Protein 6WW3 (pdb70)

InterPro domains:
  IPR000408 Regulator of chromosome condensation, RCC1 [PF00415] (514-566)
  IPR000408 Regulator of chromosome condensation, RCC1 [PF00415] (569-612)
  IPR000408 Regulator of chromosome condensation, RCC1 [PF00415] (623-672)
  IPR000408 Regulator of chromosome condensation, RCC1 [PF00415] (675-724)
  IPR000408 Regulator of chromosome condensation, RCC1 [PF00415] (4163-4212)
  IPR000408 Regulator of chromosome condensation, RCC1 [PF00415] (4215-4263)
  IPR000408 Regulator of chromosome condensation, RCC1 [PF00415] (4267-4316)
  IPR000408 Regulator of chromosome condensation, RCC1 [PR00633] (2960-2976)
  IPR000408 Regulator of chromosome condensation, RCC1 [PR00633] (3104-3120)
  IPR000408 Regulator of chromosome condensation, RCC1 [PR00633] (3120-3134)
  IPR000408 Regulator of chromosome condensation, RCC1 [PR00633] (3213-3231)
  IPR000408 Regulator of chromosome condensation, RCC1 [PR00633] (3271-3292)
  IPR000408 Regulator of chromosome condensation, RCC1 [PS00626] (3104-3114)
  IPR000408 Regulator of chromosome condensation, RCC1 [PS50012] (514-569)
  IPR000408 Regulator of chromosome condensation, RCC1 [PS50012] (570-621)
  IPR000408 Regulator of chromosome condensation, RCC1 [PS50012] (624-675)
  IPR000408 Regulator of chromosome condensation, RCC1 [PS50012] (676-727)
  IPR000408 Regulator of chromosome condensation, RCC1 [PS50012] (2959-3010)
  IPR000408 Regulator of chromosome condensation, RCC1 [PS50012] (3011-3065)
  IPR000408 Regulator of chromosome condensation, RCC1 [PS50012] (3066-3117)

Nearest PDB structures (foldseek):
  6ww3-assembly2_B  TM=1.014E+00  e=2.784E-11  Homo sapiens
  6ww4-assembly2_A  TM=9.384E-01  e=3.478E-09  Homo sapiens
  4xib-assembly1_A  TM=9.293E-01  e=7.558E-05  Homo sapiens
  4xi6-assembly1_A  TM=9.282E-01  e=1.052E-04  Homo sapiens
  8yt8-assembly1_E  TM=7.629E-01  e=5.944E-03  Mus musculus

Organism: Homo sapiens (NCBI:txid9606)

Radius of gyration: 16.23 Å; Cα contacts (8 Å, |Δi|>4): 241; chains: 2; bounding box: 31×47×28 Å

B-factor: mean 14.64, std 6.79, range [4.74, 42.5]

Solvent-accessible surface area: 7778 Å² total; per-residue (Å²): 165,85,67,108,75,77,83,2,91,58,18,32,0,34,27,61,34,60,40,43,0,43,4,1,45,8,68,1,170,84,39,143,106,44,7,4,4,68,94,2,68,137,93,92,206,45,84,130,206,48,79,33,10,128,24,48,72,76,90,127,177,86,63,92,71,85,76,2,100,66,16,49,0,60,18,65,121,64,127,51,0,55,2,0,46,8,66,2,132,90,40,138,107,45,7,4,3,46,97,7,80,148,103,109,205,40,88,118,164,46,10,23,14,126,54,65,94,116

Secondary structure (DSSP, 8-state):
--GGG-EETT---TTT--SSEES-EEEESSSSS-EE-HHHHHHS---TT--EEEESSTT-/--GGG-EETT---TTT--SSEES-EEEESSSSS-EE-HHHHHHS---TT--EEEES--

Structure (mmCIF, N/CA/C/O backbone):
data_6WW3
#
_entry.id   6WW3
#
_cell.length_a   41.882
_cell.length_b   47.262
_cell.length_c   55.476
_cell.angle_alpha   90.000
_cell.angle_beta   90.000
_cell.angle_gamma   90.000
#
_symmetry.space_group_name_H-M   'P 21 21 21'
#
loop_
_entity.id
_entity.type
_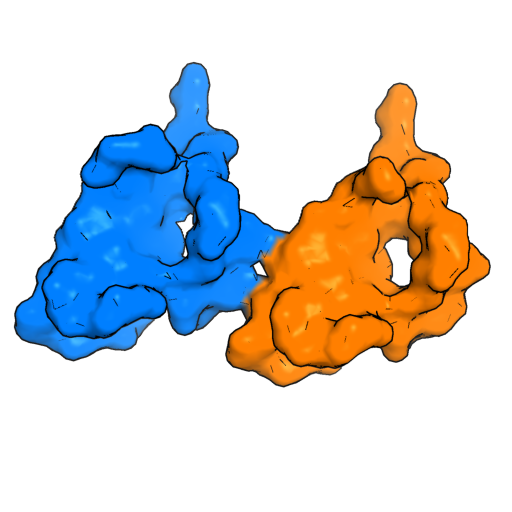entity.pdbx_description
1 polymer 'SUMO1 linked HERC2 ZZ domain (Small ubiquitin-related modifier 1,E3 ubiquitin-protein ligase HERC2)'
2 non-polymer 'ZINC ION'
3 non-polymer DI(HYDROXYETHYL)ETHER
4 non-polymer GLYCEROL
5 water water
#
loop_
_atom_site.group_PDB
_atom_site.id
_atom_site.type_symbol
_atom_site.label_atom_id
_atom_site.label_alt_id
_atom_site.label_comp_id
_atom_site.label_asym_id
_atom_site.label_entity_id
_atom_site.label_seq_id
_atom_site.pdbx_PDB_ins_code
_atom_site.Cartn_x
_atom_site.Cartn_y
_atom_site.Cartn_z
_atom_site.occupancy
_atom_site.B_iso_or_equiv
_atom_site.auth_seq_id
_atom_site.auth_comp_id
_atom_site.auth_asym_id
_atom_site.auth_atom_id
_atom_site.pdbx_PDB_model_num
ATOM 1 N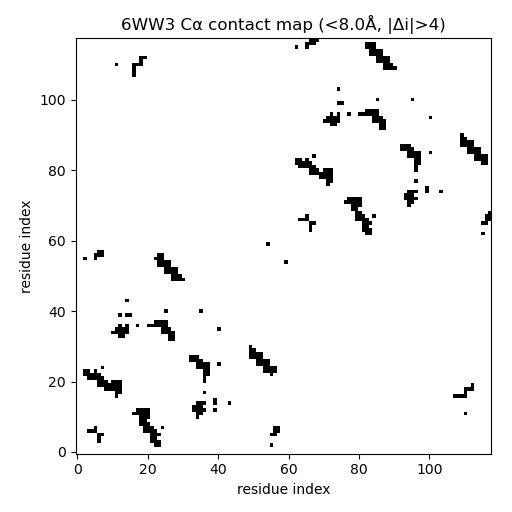 N . SER A 1 1 ? -89.580 14.047 35.880 1.00 8.38 1 SER A N 1
ATOM 2 C CA . SER A 1 1 ? -88.259 14.024 35.260 1.00 10.43 1 SER A CA 1
ATOM 3 C C . SER A 1 1 ? -88.333 13.529 33.816 1.00 8.63 1 SER A C 1
ATOM 4 O O . SER A 1 1 ? -89.196 12.740 33.462 1.00 9.12 1 SER A O 1
ATOM 7 N N . ASP A 1 2 ? -87.396 13.988 32.999 1.00 9.51 2 ASP A N 1
ATOM 8 C CA . ASP A 1 2 ? -87.470 13.887 31.550 1.00 8.79 2 ASP A CA 1
ATOM 9 C C . ASP A 1 2 ? -86.171 13.280 31.042 1.00 11.59 2 ASP A C 1
ATOM 10 O O . ASP A 1 2 ? -85.085 13.793 31.338 1.00 10.18 2 ASP A O 1
ATOM 15 N N . GLN A 1 3 ? -86.283 12.193 30.277 1.00 9.10 3 GLN A N 1
ATOM 16 C CA . GLN A 1 3 ? -85.092 11.585 29.695 1.00 11.55 3 GLN A CA 1
ATOM 17 C C . GLN A 1 3 ? -84.359 12.577 28.808 1.00 12.91 3 GLN A C 1
ATOM 18 O O . GLN A 1 3 ? -83.124 12.597 28.788 1.00 14.28 3 GLN A O 1
ATOM 24 N N . GLU A 1 4 ? -85.107 13.442 28.109 1.00 11.28 4 GLU A N 1
ATOM 25 C CA . GLU A 1 4 ? -84.516 14.421 27.204 1.00 14.76 4 GLU A CA 1
ATOM 26 C C . GLU A 1 4 ? -83.599 15.391 27.935 1.00 16.29 4 GLU A C 1
ATOM 27 O O . GLU A 1 4 ? -82.680 15.940 27.317 1.00 18.31 4 GLU A O 1
ATOM 33 N N . ALA A 1 5 ? -83.814 15.593 29.238 1.00 12.85 5 ALA A N 1
ATOM 34 C CA . ALA A 1 5 ? -82.962 16.460 30.043 1.00 15.37 5 ALA A CA 1
ATOM 35 C C . ALA A 1 5 ? -81.634 15.821 30.433 1.00 16.66 5 ALA A C 1
ATOM 36 O O . ALA A 1 5 ? -80.699 16.549 30.787 1.00 15.29 5 ALA A O 1
ATOM 38 N N . LYS A 1 6 ? -81.528 14.492 30.396 1.00 16.53 6 LYS A N 1
ATOM 39 C CA . LYS A 1 6 ? -80.273 13.827 30.721 1.00 13.94 6 LYS A CA 1
ATOM 40 C C . LYS A 1 6 ? -79.209 14.206 29.703 1.00 11.00 6 LYS A C 1
ATOM 41 O O . LYS A 1 6 ? -79.465 14.221 28.502 1.00 9.79 6 LYS A O 1
ATOM 47 N N . ILE A 1 7 ? -78.001 14.488 30.176 1.00 10.74 2702 ILE A N 1
ATOM 48 C CA . ILE A 1 7 ? -76.880 14.720 29.275 1.00 10.36 2702 ILE A CA 1
ATOM 49 C C . ILE A 1 7 ? -75.805 13.678 29.553 1.00 9.86 2702 ILE A C 1
ATOM 50 O O . ILE A 1 7 ? -75.689 13.147 30.660 1.00 10.78 2702 ILE A O 1
ATOM 55 N N . HIS A 1 8 ? -75.008 13.386 28.529 1.00 10.25 2703 HIS A N 1
ATOM 56 C CA . HIS A 1 8 ? -73.870 12.481 28.642 1.00 8.52 2703 HIS A CA 1
ATOM 57 C C . HIS A 1 8 ? -72.594 13.286 28.440 1.00 9.97 2703 HIS A C 1
ATOM 58 O O . HIS A 1 8 ? -72.137 13.473 27.299 1.00 7.24 2703 HIS A O 1
ATOM 65 N N . PRO A 1 9 ? -72.004 13.814 29.507 1.00 8.47 2704 PRO A N 1
ATOM 66 C CA . PRO A 1 9 ? -70.856 14.711 29.349 1.00 10.73 2704 PRO A CA 1
ATOM 67 C C . PRO A 1 9 ? -69.741 14.038 28.566 1.00 9.23 2704 PRO A C 1
ATOM 68 O O . PRO 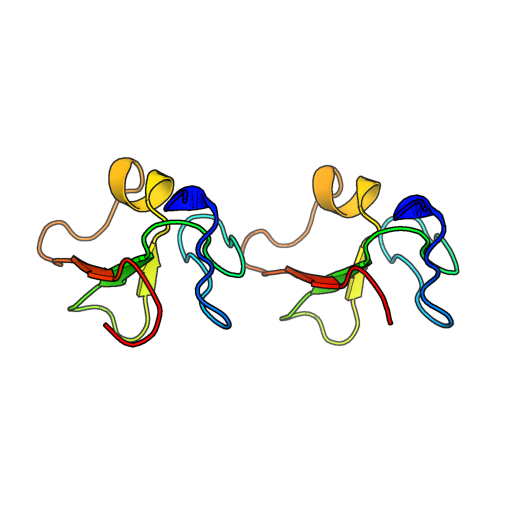A 1 9 ? -69.479 12.842 28.720 1.00 7.54 2704 PRO A O 1
ATOM 72 N N . GLY A 1 10 ? -69.112 14.813 27.690 1.00 8.01 2705 GLY A N 1
ATOM 73 C CA . GLY A 1 10 ? -67.996 14.322 26.908 1.00 10.01 2705 GLY A CA 1
ATOM 74 C C . GLY A 1 10 ? -68.351 13.444 25.727 1.00 7.87 2705 GLY A C 1
ATOM 75 O O . GLY A 1 10 ? -67.438 12.983 25.034 1.00 9.34 2705 GLY A O 1
ATOM 76 N N . VAL A 1 11 ? -69.635 13.228 25.447 1.00 7.52 2706 VAL A N 1
ATOM 77 C CA . VAL A 1 11 ? -70.069 12.326 24.381 1.00 7.98 2706 VAL A CA 1
ATOM 78 C C . VAL A 1 11 ? -70.615 13.174 23.240 1.00 7.08 2706 VAL A C 1
ATOM 79 O O . VAL A 1 11 ? -71.561 13.952 23.431 1.00 5.54 2706 VAL A O 1
ATOM 83 N N . THR A 1 12 ? -70.032 13.016 22.054 1.00 6.65 2707 THR A N 1
ATOM 84 C CA . THR A 1 12 ? -70.503 13.668 20.837 1.00 5.87 2707 THR A CA 1
ATOM 85 C C . THR A 1 12 ? -71.321 12.665 20.030 1.00 8.36 2707 THR A C 1
ATOM 86 O O . THR A 1 12 ? -70.949 11.493 19.939 1.00 9.06 2707 THR A O 1
ATOM 90 N N . CYS A 1 13 ? -72.441 13.111 19.453 1.00 6.62 2708 CYS A N 1
ATOM 91 C CA . CYS A 1 13 ? -73.144 12.283 18.473 1.00 6.80 2708 CYS A CA 1
ATOM 92 C C . CYS A 1 13 ? -72.416 12.355 17.131 1.00 7.68 2708 CYS A C 1
ATOM 93 O O . CYS A 1 13 ? -72.268 13.433 16.551 1.00 9.13 2708 CYS A O 1
ATOM 96 N N . ASP A 1 14 ? -71.973 11.215 16.627 1.00 9.09 2709 ASP A N 1
ATOM 97 C CA . ASP A 1 14 ? -71.246 11.223 15.366 1.00 9.11 2709 ASP A CA 1
ATOM 98 C C . ASP A 1 14 ? -72.142 11.460 14.167 1.00 9.36 2709 ASP A C 1
ATOM 99 O O . ASP A 1 14 ? -71.620 11.632 13.066 1.00 11.10 2709 ASP A O 1
ATOM 104 N N . GLY A 1 15 ? -73.458 11.471 14.349 1.00 8.27 2710 GLY A N 1
ATOM 105 C CA . GLY A 1 15 ? -74.371 11.731 13.258 1.00 9.80 2710 GLY A CA 1
ATOM 106 C C . GLY A 1 15 ? -74.618 13.204 13.003 1.00 12.87 2710 GLY A C 1
ATOM 107 O O . GLY A 1 15 ? -74.688 13.625 11.847 1.00 12.69 2710 GLY A O 1
ATOM 108 N N . CYS A 1 16 ? -74.725 14.002 14.076 1.00 11.65 2711 CYS A N 1
ATOM 109 C CA . CYS A 1 16 ? -75.120 15.399 13.975 1.00 11.69 2711 CYS A CA 1
ATOM 110 C C . CYS A 1 16 ? -74.235 16.336 14.781 1.00 12.14 2711 CYS A C 1
ATOM 111 O O . CYS A 1 16 ? -74.530 17.534 14.838 1.00 9.92 2711 CYS A O 1
ATOM 114 N N . GLN A 1 17 ? -73.181 15.818 15.417 1.00 9.97 2712 GLN A N 1
ATOM 115 C CA . GLN A 1 17 ? -72.232 16.586 16.219 1.00 10.56 2712 GLN A CA 1
ATOM 116 C C . GLN A 1 17 ? -72.865 17.226 17.451 1.00 11.23 2712 GLN A C 1
ATOM 117 O O . GLN A 1 17 ? -72.262 18.123 18.046 1.00 8.62 2712 GLN A O 1
ATOM 123 N N . MET A 1 18 ? -74.049 16.768 17.870 1.00 9.64 2713 MET A N 1
ATOM 124 C CA . MET A 1 18 ? -74.620 17.193 19.155 1.00 8.56 2713 MET A CA 1
ATOM 125 C C . MET A 1 18 ? -73.617 16.939 20.278 1.00 9.07 2713 MET A C 1
ATOM 126 O O . MET A 1 18 ? -72.999 15.874 20.331 1.00 7.20 2713 MET A O 1
ATOM 131 N N . PHE A 1 19 ? -73.416 17.937 21.142 1.00 8.75 2714 PHE A N 1
ATOM 132 C CA . PHE A 1 19 ? -72.464 17.807 22.252 1.00 8.24 2714 PHE A CA 1
ATOM 133 C C . PHE A 1 19 ? -72.796 18.711 23.437 1.00 9.65 2714 PHE A C 1
ATOM 134 O O . PHE A 1 19 ? -72.864 19.927 23.288 1.00 7.53 2714 PHE A O 1
ATOM 142 N N . PRO A 1 20 ? -72.989 18.119 24.623 1.00 9.34 2715 PRO A N 1
ATOM 143 C CA . PRO A 1 20 ? -73.013 16.674 24.869 1.00 9.33 2715 PRO A CA 1
ATOM 144 C C . PRO A 1 20 ? -74.321 16.091 24.372 1.00 11.06 2715 PRO A C 1
ATOM 145 O O . PRO A 1 20 ? -75.262 16.875 24.168 1.00 12.04 2715 PRO A O 1
ATOM 149 N N . ILE A 1 21 ? -74.386 14.775 24.136 1.00 8.19 2716 ILE A N 1
ATOM 150 C CA . ILE A 1 21 ? -75.666 14.162 23.806 1.00 7.17 2716 ILE A CA 1
ATOM 151 C C . ILE A 1 21 ? -76.634 14.403 24.959 1.00 9.20 2716 ILE A C 1
ATOM 152 O O . ILE A 1 21 ? -76.302 14.170 26.130 1.00 6.15 2716 ILE A O 1
ATOM 157 N N . ASN A 1 22 ? -77.837 14.877 24.635 1.00 8.03 2717 ASN A N 1
ATOM 158 C CA . ASN A 1 22 ? -78.920 14.874 25.603 1.00 8.25 2717 ASN A CA 1
ATOM 159 C C . ASN A 1 22 ? -79.949 13.816 25.199 1.00 8.10 2717 ASN A C 1
ATOM 160 O O . ASN A 1 22 ? -80.069 13.469 24.026 1.00 9.29 2717 ASN A O 1
ATOM 165 N N . GLY A 1 23 ? -80.650 13.271 26.190 1.00 8.19 2718 GLY A N 1
ATOM 166 C CA . GLY A 1 23 ? -81.518 12.132 25.977 1.00 8.42 2718 GLY A CA 1
ATOM 167 C C . GLY A 1 23 ? -80.769 10.814 26.078 1.00 9.48 2718 GLY A C 1
ATOM 168 O O . GLY A 1 23 ? -79.697 10.719 26.686 1.00 5.41 2718 GLY A O 1
ATOM 169 N N . SER A 1 24 ? -81.356 9.773 25.480 1.00 7.94 2719 SER A N 1
ATOM 170 C CA . SER A 1 24 ? -80.696 8.474 25.472 1.00 8.60 2719 SER A CA 1
ATOM 171 C C . SER A 1 24 ? -79.534 8.478 24.488 1.00 8.28 2719 SER A C 1
ATOM 172 O O . SER A 1 24 ? -79.614 9.055 23.400 1.00 8.45 2719 SER A O 1
ATOM 175 N N . ARG A 1 25 ? -78.449 7.828 24.888 1.00 7.02 2720 ARG A N 1
ATOM 176 C CA . ARG A 1 25 ? -77.237 7.700 24.094 1.00 7.32 2720 ARG A CA 1
ATOM 177 C C . ARG A 1 25 ? -77.161 6.296 23.506 1.00 6.59 2720 ARG A C 1
ATOM 178 O O . ARG A 1 25 ? -77.423 5.310 24.195 1.00 6.91 2720 ARG A O 1
ATOM 186 N N . PHE A 1 26 ? -76.798 6.198 22.234 1.00 7.05 2721 PHE A N 1
ATOM 187 C CA . PHE A 1 26 ? -76.685 4.900 21.571 1.00 6.03 2721 PHE A CA 1
ATOM 188 C C . PHE A 1 26 ? -75.241 4.690 21.128 1.00 7.56 2721 PHE A C 1
ATOM 189 O O . PHE A 1 26 ? -74.795 5.293 20.148 1.00 7.28 2721 PHE A O 1
ATOM 197 N N . LYS A 1 27 ? -74.522 3.813 21.834 1.00 8.42 2722 LYS A N 1
ATOM 198 C CA . LYS A 1 27 ? -73.122 3.528 21.532 1.00 9.05 2722 LYS A CA 1
ATOM 199 C C . LYS A 1 27 ? -73.017 2.279 20.662 1.00 5.79 2722 LYS A C 1
ATOM 200 O O . LYS A 1 27 ? -73.566 1.230 21.005 1.00 9.35 2722 LYS A O 1
ATOM 206 N N . CYS A 1 28 ? -72.321 2.390 19.541 1.00 5.66 2723 CYS A N 1
ATOM 207 C CA . CYS A 1 28 ? -72.126 1.219 18.693 1.00 7.80 2723 CYS A CA 1
ATOM 208 C C . CYS A 1 28 ? -71.215 0.216 19.381 1.00 7.51 2723 CYS A C 1
ATOM 209 O O . CYS A 1 28 ? -70.162 0.588 19.904 1.00 8.72 2723 CYS A O 1
ATOM 212 N N . ARG A 1 29 ? -71.620 -1.061 19.381 1.00 10.09 2724 ARG A N 1
ATOM 213 C CA . ARG A 1 29 ? -70.810 -2.118 19.983 1.00 10.91 2724 ARG A CA 1
ATOM 214 C C . ARG A 1 29 ? -69.684 -2.608 19.086 1.00 11.06 2724 ARG A C 1
ATOM 215 O O . ARG A 1 29 ? -68.812 -3.343 19.564 1.00 9.73 2724 ARG A O 1
ATOM 223 N N . ASN A 1 30 ? -69.644 -2.185 17.827 1.00 10.45 2725 ASN A N 1
ATOM 224 C CA . ASN A 1 30 ? -68.684 -2.698 16.858 1.00 8.90 2725 ASN A CA 1
ATOM 225 C C . ASN A 1 30 ? -67.660 -1.655 16.440 1.00 10.75 2725 ASN A C 1
ATOM 226 O O . ASN A 1 30 ? -66.459 -1.939 16.421 1.00 12.33 2725 ASN A O 1
ATOM 231 N N . CYS A 1 31 ? -68.105 -0.445 16.118 1.00 6.78 2726 CYS A N 1
ATOM 232 C CA . CYS A 1 31 ? -67.186 0.670 15.935 1.00 9.58 2726 CYS A CA 1
ATOM 233 C C . CYS A 1 31 ? -66.368 0.901 17.210 1.00 11.06 2726 CYS A C 1
ATOM 234 O O . CYS A 1 31 ? -66.758 0.510 18.317 1.00 8.48 2726 CYS A O 1
ATOM 237 N N . ASP A 1 32 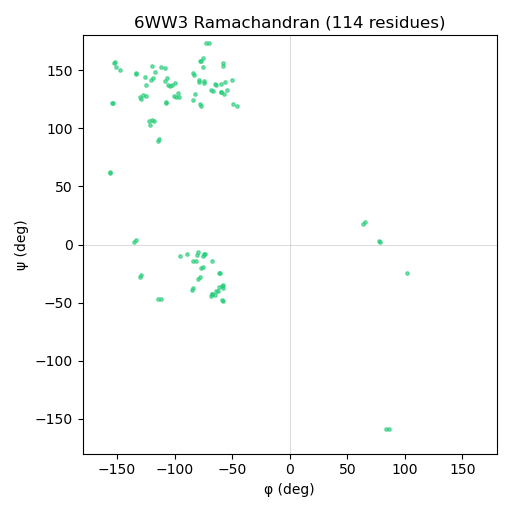? -65.199 1.517 17.022 1.00 8.51 2727 ASP A N 1
ATOM 238 C CA . ASP A 1 32 ? -64.274 1.794 18.119 1.00 8.47 2727 ASP A CA 1
ATOM 239 C C . ASP A 1 32 ? -64.825 2.838 19.089 1.00 13.20 2727 ASP A C 1
ATOM 240 O O . ASP A 1 32 ? -64.742 2.665 20.313 1.00 13.37 2727 ASP A O 1
ATOM 245 N N . ASP A 1 33 ? -65.406 3.915 18.570 1.00 10.64 2728 ASP A N 1
ATOM 246 C CA . ASP A 1 33 ? -65.751 5.066 19.395 1.00 11.34 2728 ASP A CA 1
ATOM 247 C C . ASP A 1 33 ? -66.873 5.854 18.725 1.00 10.19 2728 ASP A C 1
ATOM 248 O O . ASP A 1 33 ? -66.679 7.008 18.347 1.00 10.32 2728 ASP A O 1
ATOM 253 N N . PHE A 1 34 ? -68.042 5.233 18.541 1.00 7.12 2729 PHE A N 1
ATOM 254 C CA . PHE A 1 34 ? -69.107 5.810 17.727 1.00 8.96 2729 PHE A CA 1
ATOM 255 C C . PHE A 1 34 ? -70.404 5.850 18.524 1.00 7.16 2729 PHE A C 1
ATOM 256 O O . PHE A 1 34 ? -70.843 4.822 19.049 1.00 5.58 2729 PHE A O 1
ATOM 264 N N . ASP A 1 35 ? -71.033 7.021 18.565 1.00 5.98 2730 ASP A N 1
ATOM 265 C CA . ASP A 1 35 ? -72.265 7.235 19.314 1.00 9.20 2730 ASP A CA 1
ATOM 266 C C . ASP A 1 35 ? -73.272 7.987 18.457 1.00 7.48 2730 ASP A C 1
ATOM 267 O O . ASP A 1 35 ? -72.900 8.808 17.619 1.00 7.07 2730 ASP A O 1
ATOM 272 N N . PHE A 1 36 ? -74.556 7.690 18.679 1.00 8.09 2731 PHE A N 1
ATOM 273 C CA . PHE A 1 36 ? -75.687 8.387 18.075 1.00 6.01 2731 PHE A CA 1
ATOM 274 C C . PHE A 1 36 ? -76.559 8.992 19.165 1.00 6.42 2731 PHE A C 1
ATOM 275 O O . PHE A 1 36 ? -76.805 8.349 20.184 1.00 4.74 2731 PHE A O 1
ATOM 283 N N . CYS A 1 37 ? -77.083 10.191 18.934 1.00 6.40 2732 CYS A N 1
ATOM 284 C CA . CYS A 1 37 ? -78.253 10.586 19.700 1.00 6.16 2732 CYS A CA 1
ATOM 285 C C . CYS A 1 37 ? -79.463 9.797 19.191 1.00 8.71 2732 CYS A C 1
ATOM 286 O O . CYS A 1 37 ? -79.377 9.047 18.213 1.00 10.71 2732 CYS A O 1
ATOM 289 N N . GLU A 1 38 ? -80.600 9.934 19.874 1.00 8.89 2733 GLU A N 1
ATOM 290 C CA . GLU A 1 38 ? -81.725 9.063 19.535 1.00 11.07 2733 GLU A CA 1
ATOM 291 C C . GLU A 1 38 ? -82.283 9.377 18.152 1.00 11.34 2733 GLU A C 1
ATOM 292 O O . GLU A 1 38 ? -82.590 8.456 17.385 1.00 13.75 2733 GLU A O 1
ATOM 298 N N . THR A 1 39 ? -82.425 10.662 17.810 1.00 8.96 2734 THR A N 1
ATOM 299 C CA . THR A 1 39 ? -82.905 11.006 16.475 1.00 14.58 2734 THR A CA 1
ATOM 300 C C . THR A 1 39 ? -81.986 10.430 15.405 1.00 13.30 2734 THR A C 1
ATOM 301 O O . THR A 1 39 ? -82.447 9.797 14.454 1.00 13.93 2734 THR A O 1
ATOM 305 N N . CYS A 1 40 ? -80.671 10.622 15.562 1.00 10.67 2735 CYS A N 1
ATOM 306 C CA . CYS A 1 40 ? -79.726 10.060 14.601 1.00 12.71 2735 CYS A CA 1
ATOM 307 C C . CYS A 1 40 ? -79.802 8.543 14.577 1.00 11.49 2735 CYS A C 1
ATOM 308 O O . CYS A 1 40 ? -79.717 7.928 13.505 1.00 11.50 2735 CYS A O 1
ATOM 311 N N . PHE A 1 41 ? -79.952 7.918 15.751 1.00 9.37 2736 PHE A N 1
ATOM 312 C CA . PHE A 1 41 ? -80.056 6.465 15.791 1.00 9.37 2736 PHE A CA 1
ATOM 313 C C . PHE A 1 41 ? -81.226 5.971 14.958 1.00 12.01 2736 PHE A C 1
ATOM 314 O O . PHE A 1 41 ? -81.143 4.895 14.363 1.00 13.10 2736 PHE A O 1
ATOM 322 N N . LYS A 1 42 ? -82.327 6.730 14.925 1.00 14.32 2737 LYS A N 1
ATOM 323 C CA . LYS A 1 42 ? -83.528 6.342 14.199 1.00 12.17 2737 LYS A CA 1
ATOM 324 C C . LYS A 1 42 ? -83.488 6.702 12.717 1.00 15.70 2737 LYS A C 1
ATOM 325 O O . LYS A 1 42 ? -84.345 6.221 11.972 1.00 15.33 2737 LYS A O 1
ATOM 331 N N . THR A 1 43 ? -82.559 7.557 12.266 1.00 13.90 2738 THR A N 1
ATOM 332 C CA . THR A 1 43 ? -82.665 8.100 10.908 1.00 14.18 2738 THR A CA 1
ATOM 333 C C . THR A 1 43 ? -81.397 7.972 10.074 1.00 13.73 2738 THR A C 1
ATOM 334 O O . THR A 1 43 ? -81.462 8.004 8.842 1.00 14.76 2738 THR A O 1
ATOM 338 N N . LYS A 1 44 ? -80.238 7.908 10.711 1.00 13.39 2739 LYS A N 1
ATOM 339 C CA . LYS A 1 44 ? -78.993 7.849 9.962 1.00 13.76 2739 LYS A CA 1
ATOM 340 C C . LYS A 1 44 ? -78.675 6.424 9.553 1.00 15.87 2739 LYS A C 1
ATOM 341 O O . LYS A 1 44 ? -78.972 5.467 10.271 1.00 13.13 2739 LYS A O 1
ATOM 347 N N . LYS A 1 45 ? -78.041 6.296 8.392 1.00 15.77 2740 LYS A N 1
ATOM 348 C CA . LYS A 1 45 ? -77.593 4.999 7.917 1.00 19.79 2740 LYS A CA 1
ATOM 349 C C . LYS A 1 45 ? -76.299 4.596 8.623 1.00 19.15 2740 LYS A C 1
ATOM 350 O O . LYS A 1 45 ? -75.424 5.429 8.880 1.00 18.40 2740 LYS A O 1
ATOM 356 N N . HIS A 1 46 ? -76.204 3.313 8.965 1.00 11.28 2741 HIS A N 1
ATOM 357 C CA . HIS A 1 46 ? -75.049 2.763 9.654 1.00 12.18 2741 HIS A CA 1
ATOM 358 C C . HIS A 1 46 ? -74.981 1.297 9.273 1.00 12.21 2741 HIS A C 1
ATOM 359 O O . HIS A 1 46 ? -75.998 0.707 8.903 1.00 12.34 2741 HIS A O 1
ATOM 366 N N . ASN A 1 47 ? -73.780 0.716 9.368 1.00 10.11 2742 ASN A N 1
ATOM 367 C CA . ASN A 1 47 ? -73.600 -0.694 9.053 1.00 10.58 2742 ASN A CA 1
ATOM 368 C C . ASN A 1 47 ? -74.704 -1.498 9.709 1.00 11.70 2742 ASN A C 1
ATOM 369 O O . ASN A 1 47 ? -74.877 -1.445 10.927 1.00 9.38 2742 ASN A O 1
ATOM 374 N N . THR A 1 48 ? -75.491 -2.171 8.905 1.00 11.46 2743 THR A N 1
ATOM 375 C CA . THR A 1 48 ? -76.657 -2.889 9.383 1.00 11.36 2743 THR A CA 1
ATOM 376 C C . THR A 1 48 ? -76.345 -4.079 10.251 1.00 11.26 2743 THR A C 1
ATOM 377 O O . THR A 1 48 ? -77.179 -4.559 10.884 1.00 13.77 2743 THR A O 1
ATOM 381 N N . ARG A 1 49 ? -75.108 -4.515 10.265 1.00 13.31 2744 ARG A N 1
ATOM 382 C CA . ARG A 1 49 ? -74.713 -5.601 11.109 1.00 12.45 2744 ARG A CA 1
ATOM 383 C C . ARG A 1 49 ? -74.123 -5.085 12.434 1.00 15.51 2744 ARG A C 1
ATOM 384 O O . ARG A 1 49 ? -73.868 -5.835 13.285 1.00 12.69 2744 ARG A O 1
ATOM 392 N N . HIS A 1 50 ? -73.876 -3.796 12.557 1.00 11.12 2745 HIS A N 1
ATOM 393 C CA . HIS A 1 50 ? -73.492 -3.292 13.884 1.00 13.09 2745 HIS A CA 1
ATOM 394 C C . HIS A 1 50 ? -74.744 -3.238 14.772 1.00 12.57 2745 HIS A C 1
ATOM 395 O O . HIS A 1 50 ? -75.793 -3.111 14.278 1.00 16.56 2745 HIS A O 1
ATOM 402 N N . THR A 1 51 ? -74.579 -3.350 16.070 1.00 12.68 2746 THR A N 1
ATOM 403 C CA . THR A 1 51 ? -75.656 -3.237 17.050 1.00 12.68 2746 THR A CA 1
ATOM 404 C C . THR A 1 51 ? -75.258 -2.170 18.055 1.00 9.97 2746 THR A C 1
ATOM 405 O O . THR A 1 51 ? -74.075 -2.019 18.368 1.00 9.30 2746 THR A O 1
ATOM 409 N N . PHE A 1 52 ? -76.238 -1.405 18.521 1.00 9.08 2747 PHE A N 1
ATOM 410 C CA . PHE A 1 52 ? -76.013 -0.317 19.461 1.00 9.48 2747 PHE A CA 1
ATOM 411 C C . PHE A 1 52 ? -76.503 -0.683 20.860 1.00 12.34 2747 PHE A C 1
ATOM 412 O O . PHE A 1 52 ? -77.541 -1.330 21.014 1.00 14.41 2747 PHE A O 1
ATOM 420 N N . GLY A 1 53 ? -75.778 -0.229 21.875 1.00 12.40 2748 GLY A N 1
ATOM 421 C CA . GLY A 1 53 ? -76.220 -0.343 23.253 1.00 12.90 2748 GLY A CA 1
ATOM 422 C C . GLY A 1 53 ? -76.874 0.949 23.699 1.00 11.95 2748 GLY A C 1
ATOM 423 O O . GLY A 1 53 ? -76.343 2.037 23.472 1.00 10.51 2748 GLY A O 1
ATOM 424 N N . ARG A 1 54 ? -78.061 0.826 24.292 1.00 9.37 2749 ARG A N 1
ATOM 425 C CA . ARG A 1 54 ? -78.763 2.005 24.783 1.00 11.49 2749 ARG A CA 1
ATOM 426 C C . ARG A 1 54 ? -78.253 2.380 26.170 1.00 12.41 2749 ARG A C 1
ATOM 427 O O . ARG A 1 54 ? -78.333 1.578 27.107 1.00 12.94 2749 ARG A O 1
ATOM 435 N N . ILE A 1 55 ? -77.798 3.618 26.316 1.00 9.90 2750 ILE A N 1
ATOM 436 C CA . ILE A 1 55 ? -77.294 4.137 27.579 1.00 8.33 2750 ILE A CA 1
ATOM 437 C C . ILE A 1 55 ? -78.153 5.347 27.912 1.00 11.47 2750 ILE A C 1
ATOM 438 O O . ILE A 1 55 ? -77.979 6.424 27.323 1.00 11.52 2750 ILE A O 1
ATOM 443 N N . ASN A 1 56 ? -79.099 5.180 28.843 1.00 10.72 2751 ASN A N 1
ATOM 444 C CA . ASN A 1 56 ? -80.019 6.277 29.135 1.00 13.30 2751 ASN A CA 1
ATOM 445 C C . ASN A 1 56 ? -79.372 7.345 30.003 1.00 11.75 2751 ASN A C 1
ATOM 446 O O . ASN A 1 56 ? -79.780 8.510 29.946 1.00 11.19 2751 ASN A O 1
ATOM 451 N N . GLU A 1 57 ? -78.400 6.968 30.830 1.00 12.83 2752 GLU A N 1
ATOM 452 C CA . GLU A 1 57 ? -77.733 7.935 31.689 1.00 16.52 2752 GLU A CA 1
ATOM 453 C C . GLU A 1 57 ? -76.307 7.477 31.965 1.00 13.28 2752 GLU A C 1
ATOM 454 O O . GLU A 1 57 ? -76.026 6.272 31.922 1.00 10.60 2752 GLU A O 1
ATOM 460 N N . PRO A 1 58 ? -75.386 8.414 32.226 1.00 10.95 2753 PRO A N 1
ATOM 461 C CA . PRO A 1 58 ? -73.991 8.047 32.506 1.00 11.23 2753 PRO A CA 1
ATOM 462 C C . PRO A 1 58 ? -73.869 6.964 33.569 1.00 9.99 2753 PRO A C 1
ATOM 463 O O . PRO A 1 58 ? -74.620 6.933 34.543 1.00 10.58 2753 PRO A O 1
ATOM 467 N N . GLY A 1 59 ? -72.917 6.055 33.361 1.00 15.07 2754 GLY A N 1
ATOM 468 C CA . GLY A 1 59 ? -72.700 4.921 34.232 1.00 11.00 2754 GLY A CA 1
ATOM 469 C C . GLY A 1 59 ? -73.241 3.604 33.714 1.00 11.34 2754 GLY A C 1
ATOM 470 O O . GLY A 1 59 ? -72.753 2.544 34.124 1.00 9.57 2754 GLY A O 1
ATOM 471 N N . GLN A 1 60 ? -74.240 3.636 32.839 1.00 12.76 2755 GLN A N 1
ATOM 472 C CA . GLN A 1 60 ? -74.736 2.412 32.223 1.00 17.67 2755 GLN A CA 1
ATOM 473 C C . GLN A 1 60 ? -73.913 2.050 30.993 1.00 18.67 2755 GLN A C 1
ATOM 474 O O . GLN A 1 60 ? -73.573 0.874 30.799 1.00 26.35 2755 GLN A O 1
ATOM 480 N N . SER B 1 1 ? -83.018 37.406 36.217 1.00 10.85 1 SER B N 1
ATOM 481 C CA . SER B 1 1 ? -81.655 37.360 35.701 1.00 12.83 1 SER B CA 1
ATOM 482 C C . SER B 1 1 ? -81.655 36.819 34.262 1.00 13.15 1 SER B C 1
ATOM 483 O O . SER B 1 1 ? -82.528 36.049 33.875 1.00 13.18 1 SER B O 1
ATOM 486 N N . ASP B 1 2 ? -80.673 37.236 33.471 1.00 14.36 2 ASP B N 1
ATOM 487 C CA . ASP B 1 2 ? -80.720 37.100 32.020 1.00 12.39 2 ASP B CA 1
ATOM 488 C C . ASP B 1 2 ? -79.424 36.472 31.519 1.00 20.01 2 ASP B C 1
ATOM 489 O O . ASP B 1 2 ? -78.338 36.963 31.833 1.00 18.00 2 ASP B O 1
ATOM 494 N N . GLN B 1 3 ? -79.539 35.387 30.745 1.00 20.22 3 GLN B N 1
ATOM 495 C CA . GLN B 1 3 ? -78.355 34.772 30.149 1.00 19.58 3 GLN B CA 1
ATOM 496 C C . GLN B 1 3 ? -77.634 35.737 29.219 1.00 22.98 3 GLN B C 1
ATOM 497 O O . GLN B 1 3 ? -76.399 35.740 29.154 1.00 15.26 3 GLN B O 1
ATOM 503 N N . GLU B 1 4 ? -78.390 36.566 28.486 1.00 23.51 4 GLU B N 1
ATOM 504 C CA . GLU B 1 4 ? -77.787 37.520 27.559 1.00 18.95 4 GLU B CA 1
ATOM 505 C C . GLU B 1 4 ? -76.869 38.511 28.263 1.00 26.86 4 GLU B C 1
ATOM 506 O O . GLU B 1 4 ? -75.980 39.091 27.626 1.00 29.53 4 GLU B O 1
ATOM 512 N N . ALA B 1 5 ? -77.081 38.746 29.559 1.00 21.85 5 ALA B N 1
ATOM 513 C CA . ALA B 1 5 ? -76.247 39.693 30.285 1.00 23.57 5 ALA B CA 1
ATOM 514 C C . ALA B 1 5 ? -74.863 39.136 30.597 1.00 22.11 5 ALA B C 1
ATOM 515 O O . ALA B 1 5 ? -73.953 39.917 30.902 1.00 24.70 5 ALA B O 1
ATOM 517 N N . LYS B 1 6 ? -74.686 37.813 30.565 1.00 19.91 6 LYS B N 1
ATOM 518 C CA . LYS B 1 6 ? -73.366 37.244 30.812 1.00 18.85 6 LYS B CA 1
ATOM 519 C C . LYS B 1 6 ? -72.398 37.669 29.718 1.00 15.68 6 LYS B C 1
ATOM 520 O O . LYS B 1 6 ? -72.730 37.666 28.531 1.00 15.53 6 LYS B O 1
ATOM 526 N N . ILE B 1 7 ? -71.186 38.012 30.128 1.00 17.06 2702 ILE B N 1
ATOM 527 C CA . ILE B 1 7 ? -70.129 38.442 29.226 1.00 14.46 2702 ILE B CA 1
ATOM 528 C C . ILE B 1 7 ? -68.988 37.443 29.299 1.00 13.30 2702 ILE B C 1
ATOM 529 O O . ILE B 1 7 ? -68.719 36.856 30.350 1.00 16.34 2702 ILE B O 1
ATOM 534 N N . HIS B 1 8 ? -68.284 37.280 28.184 1.00 12.73 2703 HIS B N 1
ATOM 535 C CA . HIS B 1 8 ? -67.102 36.428 28.157 1.00 14.72 2703 HIS B CA 1
ATOM 536 C C . HIS B 1 8 ? -65.893 37.314 27.896 1.00 12.26 2703 HIS B C 1
ATOM 537 O O . HIS B 1 8 ? -65.539 37.560 26.734 1.00 10.80 2703 HIS B O 1
ATOM 544 N N . PRO B 1 9 ? -65.261 37.855 28.943 1.00 13.40 2704 PRO B N 1
ATOM 545 C CA . PRO B 1 9 ? -64.151 38.793 28.735 1.00 11.41 2704 PRO B CA 1
ATOM 546 C C . PRO B 1 9 ? -63.028 38.128 27.956 1.00 13.04 2704 PRO B C 1
ATOM 547 O O . PRO B 1 9 ? -62.680 36.969 28.195 1.00 15.20 2704 PRO B O 1
ATOM 551 N N . GLY B 1 10 ? -62.466 38.876 27.022 1.00 9.41 2705 GLY B N 1
ATOM 552 C CA . GLY B 1 10 ? -61.375 38.404 26.207 1.00 13.79 2705 GLY B CA 1
ATOM 553 C C . GLY B 1 10 ? -61.747 37.483 25.065 1.00 13.85 2705 GLY B C 1
ATOM 554 O O . GLY B 1 10 ? -60.846 37.061 24.326 1.00 17.22 2705 GLY B O 1
ATOM 555 N N . VAL B 1 11 ? -63.033 37.207 24.850 1.00 11.03 2706 VAL B N 1
ATOM 556 C CA . VAL B 1 11 ? -63.476 36.262 23.827 1.00 10.91 2706 VAL B CA 1
ATOM 557 C C . VAL B 1 11 ? -64.116 37.032 22.677 1.00 9.17 2706 VAL B C 1
ATOM 558 O O . VAL B 1 11 ? -65.086 37.777 22.871 1.00 7.87 2706 VAL B O 1
ATOM 562 N N . THR B 1 12 ? -63.562 36.856 21.480 1.00 8.64 2707 THR B N 1
ATOM 563 C CA . THR B 1 12 ? -64.122 37.391 20.249 1.00 8.17 2707 THR B CA 1
ATOM 564 C C . THR B 1 12 ? -64.833 36.288 19.477 1.00 12.32 2707 THR B C 1
ATOM 565 O O . THR B 1 12 ? -64.317 35.169 19.342 1.00 12.74 2707 THR B O 1
ATOM 569 N N . CYS B 1 13 ? -66.008 36.613 18.947 1.00 10.46 2708 CYS B N 1
ATOM 570 C CA . CYS B 1 13 ? -66.690 35.716 18.024 1.00 13.52 2708 CYS B CA 1
ATOM 571 C C . CYS B 1 13 ? -66.026 35.806 16.653 1.00 16.21 2708 CYS B C 1
ATOM 572 O O . CYS B 1 13 ? -66.001 36.873 16.033 1.00 14.88 2708 CYS B O 1
ATOM 575 N N . ASP B 1 14 ? -65.499 34.690 16.168 1.00 10.61 2709 ASP B N 1
ATOM 576 C CA . ASP B 1 14 ? -64.834 34.740 14.877 1.00 13.30 2709 ASP B CA 1
ATOM 577 C C . ASP B 1 14 ? -65.809 34.834 13.719 1.00 12.52 2709 ASP B C 1
ATOM 578 O O . ASP B 1 14 ? -65.372 35.033 12.583 1.00 15.19 2709 ASP B O 1
ATOM 583 N N . GLY B 1 15 ? -67.109 34.694 13.974 1.00 12.46 2710 GLY B N 1
ATOM 584 C CA . GLY B 1 15 ? -68.096 34.755 12.918 1.00 12.33 2710 GLY B CA 1
ATOM 585 C C . GLY B 1 15 ? -68.483 36.184 12.605 1.00 18.68 2710 GLY B C 1
ATOM 586 O O . GLY B 1 15 ? -68.715 36.523 11.444 1.00 17.84 2710 GLY B O 1
ATOM 587 N N . CYS B 1 16 ? -68.562 37.031 13.637 1.00 14.89 2711 CYS B N 1
ATOM 588 C CA . CYS B 1 16 ? -69.05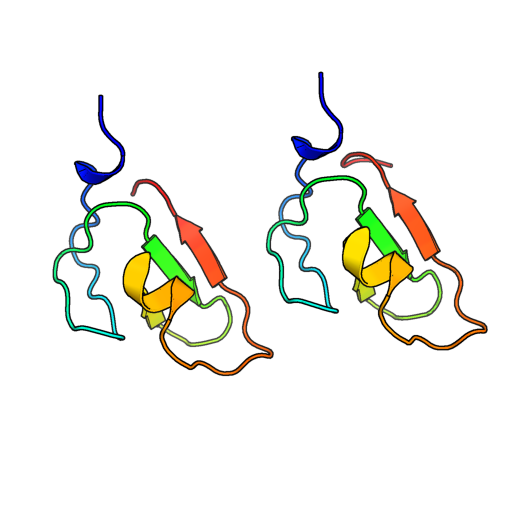1 38.392 13.463 1.00 16.93 2711 CYS B CA 1
ATOM 589 C C . CYS B 1 16 ? -68.203 39.438 14.175 1.00 13.10 2711 CYS B C 1
ATOM 590 O O . CYS B 1 16 ? -68.555 40.619 14.123 1.00 17.06 2711 CYS B O 1
ATOM 593 N N . GLN B 1 17 ? -67.107 39.051 14.827 1.00 12.38 2712 GLN B N 1
ATOM 594 C CA . GLN B 1 17 ? -66.222 39.945 15.579 1.00 14.84 2712 GLN B CA 1
ATOM 595 C C . GLN B 1 17 ? -66.898 40.573 16.798 1.00 12.84 2712 GLN B C 1
ATOM 596 O O . GLN B 1 17 ? -66.426 41.596 17.300 1.00 10.19 2712 GLN B O 1
ATOM 602 N N . MET B 1 18 ? -67.999 40.004 17.282 1.00 12.86 2713 MET B N 1
ATOM 603 C CA . MET B 1 18 ? -68.567 40.467 18.546 1.00 13.89 2713 MET B CA 1
ATOM 604 C C . MET B 1 18 ? -67.519 40.363 19.649 1.00 14.49 2713 MET B C 1
ATOM 605 O O . MET B 1 18 ? -66.886 39.317 19.830 1.00 13.30 2713 MET B O 1
ATOM 610 N N . PHE B 1 19 ? -67.332 41.457 20.384 1.00 13.01 2714 PHE B N 1
ATOM 611 C CA . PHE B 1 19 ? -66.333 41.489 21.440 1.00 11.77 2714 PHE B CA 1
ATOM 612 C C . PHE B 1 19 ? -66.678 42.493 22.529 1.00 15.25 2714 PHE B C 1
ATOM 613 O O . PHE B 1 19 ? -66.854 43.681 22.250 1.00 18.30 2714 PHE B O 1
ATOM 621 N N . PRO B 1 20 ? -66.789 42.015 23.773 1.00 12.05 2715 PRO B N 1
ATOM 622 C CA . PRO B 1 20 ? -66.729 40.594 24.133 1.00 11.56 2715 PRO B CA 1
ATOM 623 C C . PRO B 1 20 ? -68.033 39.855 23.814 1.00 10.68 2715 PRO B C 1
ATOM 624 O O . PRO B 1 20 ? -69.074 40.491 23.712 1.00 12.72 2715 PRO B O 1
ATOM 628 N N . ILE B 1 21 ? -67.990 38.530 23.666 1.00 9.15 2716 ILE B N 1
ATOM 629 C CA . ILE B 1 21 ? -69.229 37.778 23.495 1.00 10.09 2716 ILE B CA 1
ATOM 630 C C . ILE B 1 21 ? -70.129 37.989 24.706 1.00 10.36 2716 ILE B C 1
ATOM 631 O O . ILE B 1 21 ? -69.690 37.883 25.856 1.00 11.34 2716 ILE B O 1
ATOM 636 N N . ASN B 1 22 ? -71.388 38.312 24.457 1.00 12.32 2717 ASN B N 1
ATOM 637 C CA . ASN B 1 22 ? -72.404 38.280 25.496 1.00 15.14 2717 ASN B CA 1
ATOM 638 C C . ASN B 1 22 ? -73.382 37.152 25.192 1.00 12.96 2717 ASN B C 1
ATOM 639 O O . ASN B 1 22 ? -73.555 36.750 24.039 1.00 14.71 2717 ASN B O 1
ATOM 644 N N . GLY B 1 23 ? -73.994 36.615 26.231 1.00 14.54 2718 GLY B N 1
ATOM 645 C CA . GLY B 1 23 ? -74.794 35.428 26.037 1.00 15.44 2718 GLY B CA 1
ATOM 646 C C . GLY B 1 23 ? -73.927 34.181 26.061 1.00 10.85 2718 GLY B C 1
ATOM 647 O O . GLY B 1 23 ? -72.798 34.175 26.565 1.00 11.65 2718 GLY B O 1
ATOM 648 N N . SER B 1 24 ? -74.462 33.118 25.471 1.00 12.88 2719 SER B N 1
ATOM 649 C CA . SER B 1 24 ? -73.745 31.849 25.408 1.00 12.45 2719 SER B CA 1
ATOM 650 C C . SER B 1 24 ? -72.616 31.891 24.386 1.00 10.13 2719 SER B C 1
ATOM 651 O O . SER B 1 24 ? -72.754 32.461 23.297 1.00 11.17 2719 SER B O 1
ATOM 654 N N . ARG B 1 25 ? -71.488 31.294 24.762 1.00 9.11 2720 ARG B N 1
ATOM 655 C CA . ARG B 1 25 ? -70.295 31.178 23.938 1.00 7.79 2720 ARG B CA 1
ATOM 656 C C . ARG B 1 25 ? -70.158 29.750 23.436 1.00 8.17 2720 ARG B C 1
ATOM 657 O O . ARG B 1 25 ? -70.370 28.804 24.192 1.00 9.34 2720 ARG B O 1
ATOM 665 N N . PHE B 1 26 ? -69.808 29.588 22.160 1.00 8.59 2721 PHE B N 1
ATOM 666 C CA . PHE B 1 26 ? -69.647 28.264 21.550 1.00 9.73 2721 PHE B CA 1
ATOM 667 C C . PHE B 1 26 ? -68.207 28.125 21.063 1.00 7.98 2721 PHE B C 1
ATOM 668 O O . PHE B 1 26 ? -67.826 28.753 20.072 1.00 11.48 2721 PHE B O 1
ATOM 676 N N . LYS B 1 27 ? -67.401 27.324 21.756 1.00 6.96 2722 LYS B N 1
ATOM 677 C CA . LYS B 1 27 ? -66.000 27.122 21.384 1.00 8.01 2722 LYS B CA 1
ATOM 678 C C . LYS B 1 27 ? -65.825 25.833 20.593 1.00 9.43 2722 LYS B C 1
ATOM 679 O O . LYS B 1 27 ? -66.192 24.754 21.063 1.00 8.55 2722 LYS B O 1
ATOM 685 N N . CYS B 1 28 ? -65.211 25.935 19.423 1.00 8.01 2723 CYS B N 1
ATOM 686 C CA . CYS B 1 28 ? -64.952 24.731 18.654 1.00 9.47 2723 CYS B CA 1
ATOM 687 C C . CYS B 1 28 ? -63.943 23.856 19.386 1.00 11.00 2723 CYS B C 1
ATOM 688 O O . CYS B 1 28 ? -62.890 24.336 19.824 1.00 9.69 2723 CYS B O 1
ATOM 691 N N . ARG B 1 29 ? -64.271 22.565 19.501 1.00 9.19 2724 ARG 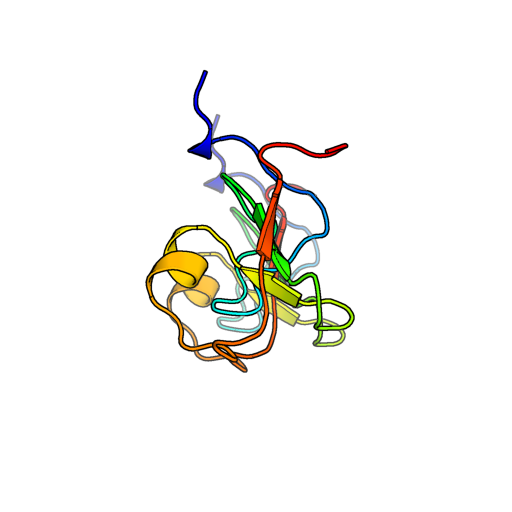B N 1
ATOM 692 C CA . ARG B 1 29 ? -63.420 21.563 20.130 1.00 13.04 2724 ARG B CA 1
ATOM 693 C C . ARG B 1 29 ? -62.311 21.073 19.211 1.00 13.28 2724 ARG B C 1
ATOM 694 O O . ARG B 1 29 ? -61.467 20.296 19.660 1.00 9.76 2724 ARG B O 1
ATOM 702 N N . ASN B 1 30 ? -62.309 21.476 17.938 1.00 11.21 2725 ASN B N 1
ATOM 703 C CA . ASN B 1 30 ? -61.294 21.022 16.998 1.00 8.99 2725 ASN B CA 1
ATOM 704 C C . ASN B 1 30 ? -60.390 22.140 16.499 1.00 11.25 2725 ASN B C 1
ATOM 705 O O . ASN B 1 30 ? -59.171 21.974 16.488 1.00 9.38 2725 ASN B O 1
ATOM 710 N N . CYS B 1 31 ? -60.942 23.283 16.094 1.00 14.00 2726 CYS B N 1
ATOM 711 C CA . CYS B 1 31 ? -60.094 24.438 15.816 1.00 11.77 2726 CYS B CA 1
ATOM 712 C C . CYS B 1 31 ? -59.292 24.804 17.058 1.00 9.36 2726 CYS B C 1
ATOM 713 O O . CYS B 1 31 ? -59.726 24.593 18.195 1.00 10.17 2726 CYS B O 1
ATOM 716 N N . ASP B 1 32 ? -58.138 25.425 16.832 1.00 10.20 2727 ASP B N 1
ATOM 717 C CA . ASP B 1 32 ? -57.257 25.785 17.939 1.00 11.21 2727 ASP B CA 1
ATOM 718 C C . ASP B 1 32 ? -57.897 26.825 18.866 1.00 14.08 2727 ASP B C 1
ATOM 719 O O . ASP B 1 32 ? -57.836 26.697 20.094 1.00 16.05 2727 ASP B O 1
ATOM 724 N N . ASP B 1 33 ? -58.543 27.840 18.307 1.00 12.69 2728 ASP B N 1
ATOM 725 C CA . ASP B 1 33 ? -58.947 28.984 19.121 1.00 12.99 2728 ASP B CA 1
ATOM 726 C C . ASP B 1 33 ? -60.117 29.681 18.441 1.00 11.32 2728 ASP B C 1
ATOM 727 O O . ASP B 1 33 ? -60.014 30.847 18.062 1.00 14.03 2728 ASP B O 1
ATOM 732 N N . PHE B 1 34 ? -61.234 28.971 18.269 1.00 10.70 2729 PHE B N 1
ATOM 733 C CA . PHE B 1 34 ? -62.349 29.450 17.453 1.00 11.20 2729 PHE B CA 1
ATOM 734 C C . PHE B 1 34 ? -63.627 29.441 18.276 1.00 9.26 2729 PHE B C 1
ATOM 735 O O . PHE B 1 34 ? -63.969 28.410 18.865 1.00 9.61 2729 PHE B O 1
ATOM 743 N N . ASP B 1 35 ? -64.335 30.583 18.297 1.00 11.29 2730 ASP B N 1
ATOM 744 C CA . ASP B 1 35 ? -65.554 30.766 19.082 1.00 10.07 2730 ASP B CA 1
ATOM 745 C C . ASP B 1 35 ? -66.646 31.414 18.239 1.00 8.90 2730 ASP B C 1
ATOM 746 O O . ASP B 1 35 ? -66.373 32.251 17.379 1.00 11.43 2730 ASP B O 1
ATOM 751 N N . PHE B 1 36 ? -67.893 31.036 18.517 1.00 10.24 2731 PHE B N 1
ATOM 752 C CA . PHE B 1 36 ? -69.082 31.657 17.937 1.00 9.64 2731 PHE B CA 1
ATOM 753 C C . PHE B 1 36 ? -69.943 32.258 19.047 1.00 12.12 2731 PHE B C 1
ATOM 754 O O . PHE B 1 36 ? -70.051 31.685 20.137 1.00 8.00 2731 PHE B O 1
ATOM 762 N N . CYS B 1 37 ? -70.562 33.410 18.765 1.00 11.52 2732 CYS B N 1
ATOM 763 C CA . CYS B 1 37 ? -71.744 33.811 19.518 1.00 9.59 2732 CYS B CA 1
ATOM 764 C C . CYS B 1 37 ? -72.914 32.896 19.145 1.00 10.34 2732 CYS B C 1
ATOM 765 O O . CYS B 1 37 ? -72.817 32.067 18.240 1.00 12.48 2732 CYS B O 1
ATOM 768 N N . GLU B 1 38 ? -74.035 33.034 19.850 1.00 8.61 2733 GLU B N 1
ATOM 769 C CA . GLU B 1 38 ? -75.130 32.097 19.599 1.00 12.64 2733 GLU B CA 1
ATOM 770 C C . GLU B 1 38 ? -75.720 32.302 18.210 1.00 14.80 2733 GLU B C 1
ATOM 771 O O . GLU B 1 38 ? -75.995 31.332 17.494 1.00 14.80 2733 GLU B O 1
ATOM 777 N N . THR B 1 39 ? -75.910 33.561 17.808 1.00 13.13 2734 THR B N 1
ATOM 778 C CA . THR B 1 39 ? -76.432 33.845 16.480 1.00 11.00 2734 THR B CA 1
ATOM 779 C C . THR B 1 39 ? -75.539 33.250 15.401 1.00 16.70 2734 THR B C 1
ATOM 780 O O . THR B 1 39 ? -76.022 32.573 14.486 1.00 17.25 2734 THR B O 1
ATOM 784 N N . CYS B 1 40 ? -74.224 33.477 15.497 1.00 13.68 2735 CYS B N 1
ATOM 785 C CA . CYS B 1 40 ? -73.318 32.904 14.503 1.00 16.63 2735 CYS B CA 1
ATOM 786 C C . CYS B 1 40 ? -73.321 31.382 14.550 1.00 19.52 2735 CYS B C 1
ATOM 787 O O . CYS B 1 40 ? -73.278 30.728 13.500 1.00 20.76 2735 CYS B O 1
ATOM 790 N N . PHE B 1 41 ? -73.363 30.797 15.755 1.00 14.67 2736 PHE B N 1
ATOM 791 C CA . PHE B 1 41 ? -73.355 29.338 15.865 1.00 16.47 2736 PHE B CA 1
ATOM 792 C C . PHE B 1 41 ? -74.522 28.722 15.112 1.00 15.57 2736 PHE B C 1
ATOM 793 O O . PHE B 1 41 ? -74.367 27.687 14.460 1.00 21.09 2736 PHE B O 1
ATOM 801 N N . LYS B 1 42 ? -75.684 29.374 15.145 1.00 22.87 2737 LYS B N 1
ATOM 802 C CA . LYS B 1 42 ? -76.884 28.863 14.495 1.00 25.03 2737 LYS B CA 1
ATOM 803 C C . LYS B 1 42 ? -76.944 29.150 12.998 1.00 24.67 2737 LYS B C 1
ATOM 804 O O . LYS B 1 42 ? -77.766 28.533 12.313 1.00 28.36 2737 LYS B O 1
ATOM 810 N N . THR B 1 43 ? -76.109 30.048 12.468 1.00 20.69 2738 THR B N 1
ATOM 811 C CA . THR B 1 43 ? -76.295 30.485 11.089 1.00 21.99 2738 THR B CA 1
ATOM 812 C C . THR B 1 43 ? -75.035 30.433 10.233 1.00 28.55 2738 THR B C 1
ATOM 813 O O . THR B 1 43 ? -75.132 30.294 9.010 1.00 34.32 2738 THR B O 1
ATOM 817 N N . LYS B 1 44 ? -73.854 30.568 10.831 1.00 25.04 2739 LYS B N 1
ATOM 818 C CA . LYS B 1 44 ? -72.633 30.661 10.036 1.00 25.41 2739 LYS B CA 1
ATOM 819 C C . LYS B 1 44 ? -72.149 29.270 9.646 1.00 29.64 2739 LYS B C 1
ATOM 820 O O . LYS B 1 44 ? -72.293 28.311 10.409 1.00 30.03 2739 LYS B O 1
ATOM 826 N N . LYS B 1 45 ? -71.555 29.160 8.456 1.00 25.16 2740 LYS B N 1
ATOM 827 C CA . LYS B 1 45 ? -70.972 27.886 8.056 1.00 26.79 2740 LYS B CA 1
ATOM 828 C C . LYS B 1 45 ? -69.617 27.659 8.700 1.00 22.18 2740 LYS B C 1
ATOM 829 O O . LYS B 1 45 ? -68.799 28.570 8.849 1.00 18.86 2740 LYS B O 1
ATOM 835 N N . HIS B 1 46 ? -69.403 26.409 9.077 1.00 24.09 2741 HIS B N 1
ATOM 836 C CA . HIS B 1 46 ? -68.208 25.930 9.733 1.00 14.53 2741 HIS B CA 1
ATOM 837 C C . HIS B 1 46 ? -68.101 24.472 9.338 1.00 12.89 2741 HIS B C 1
ATOM 838 O O . HIS B 1 46 ? -69.086 23.870 8.908 1.00 16.09 2741 HIS B O 1
ATOM 845 N N . ASN B 1 47 ? -66.894 23.928 9.409 1.00 10.39 2742 ASN B N 1
ATOM 846 C CA . ASN B 1 47 ? -66.720 22.518 9.086 1.00 17.28 2742 ASN B CA 1
ATOM 847 C C . ASN B 1 47 ? -67.748 21.686 9.844 1.00 12.10 2742 ASN B C 1
ATOM 848 O O . ASN B 1 47 ? -67.829 21.752 11.073 1.00 11.85 2742 ASN B O 1
ATOM 853 N N . THR B 1 48 ? -68.580 20.953 9.103 1.00 12.38 2743 THR B N 1
ATOM 854 C CA . THR B 1 48 ? -69.699 20.236 9.707 1.00 12.33 2743 THR B CA 1
ATOM 855 C C . THR B 1 48 ? -69.272 18.983 10.465 1.00 12.07 2743 THR B C 1
ATOM 856 O O . THR B 1 48 ? -70.101 18.385 11.158 1.00 12.33 2743 THR B O 1
ATOM 860 N N . ARG B 1 49 ? -68.016 18.562 10.350 1.00 11.80 2744 ARG B N 1
ATOM 861 C CA . ARG B 1 49 ? -67.487 17.509 11.212 1.00 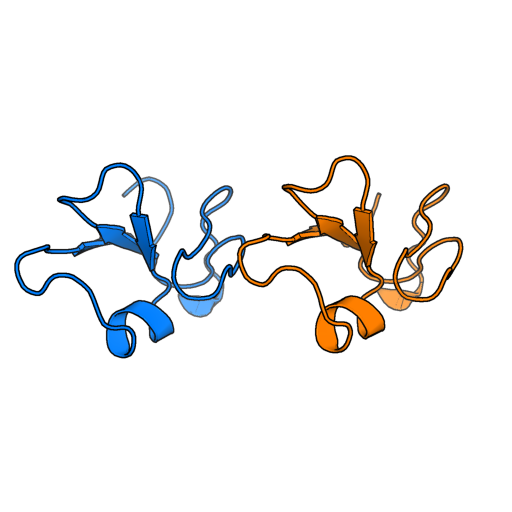13.96 2744 ARG B CA 1
ATOM 862 C C . ARG B 1 49 ? -66.887 18.049 12.501 1.00 10.56 2744 ARG B C 1
ATOM 863 O O . ARG B 1 49 ? -66.533 17.257 13.382 1.00 11.16 2744 ARG B O 1
ATOM 871 N N . HIS B 1 50 ? -66.761 19.369 12.636 1.00 9.18 2745 HIS B N 1
ATOM 872 C CA . HIS B 1 50 ? -66.335 19.932 13.911 1.00 9.63 2745 HIS B CA 1
ATOM 873 C C . HIS B 1 50 ? -67.493 19.953 14.908 1.00 9.64 2745 HIS B C 1
ATOM 874 O O . HIS B 1 50 ? -68.671 19.905 14.545 1.00 10.41 2745 HIS B O 1
ATOM 881 N N . THR B 1 51 ? -67.128 20.011 16.185 1.00 12.86 2746 THR B N 1
ATOM 882 C CA . THR B 1 51 ? -68.051 19.981 17.305 1.00 11.62 2746 THR B CA 1
ATOM 883 C C . THR B 1 51 ? -67.805 21.197 18.182 1.00 7.85 2746 THR B C 1
ATOM 884 O O . THR B 1 51 ? -66.653 21.534 18.461 1.00 10.34 2746 THR B O 1
ATOM 888 N N . PHE B 1 52 ? -68.874 21.845 18.643 1.00 8.36 2747 PHE B N 1
ATOM 889 C CA . PHE B 1 52 ? -68.751 23.005 19.522 1.00 8.95 2747 PHE B CA 1
ATOM 890 C C . PHE B 1 52 ? -69.177 22.655 20.946 1.00 8.57 2747 PHE B C 1
ATOM 891 O O . PHE B 1 52 ? -70.137 21.914 21.149 1.00 12.23 2747 PHE B O 1
ATOM 899 N N . GLY B 1 53 ? -68.457 23.182 21.932 1.00 7.10 2748 GLY B N 1
ATOM 900 C CA . GLY B 1 53 ? -68.883 23.108 23.321 1.00 11.82 2748 GLY B CA 1
ATOM 901 C C . GLY B 1 53 ? -69.512 24.419 23.748 1.00 11.65 2748 GLY B C 1
ATOM 902 O O . GLY B 1 53 ? -68.910 25.485 23.599 1.00 11.40 2748 GLY B O 1
ATOM 903 N N . ARG B 1 54 ? -70.719 24.334 24.307 1.00 9.25 2749 ARG B N 1
ATOM 904 C CA . ARG B 1 54 ? -71.435 25.531 24.721 1.00 14.12 2749 ARG B CA 1
ATOM 905 C C . ARG B 1 54 ? -70.946 25.973 26.095 1.00 16.25 2749 ARG B C 1
ATOM 906 O O . ARG B 1 54 ? -70.850 25.164 27.020 1.00 21.09 2749 ARG B O 1
ATOM 914 N N . ILE B 1 55 ? -70.590 27.247 26.212 1.00 12.01 2750 ILE B N 1
ATOM 915 C CA . ILE B 1 55 ? -70.129 27.829 27.470 1.00 13.83 2750 ILE B CA 1
ATOM 916 C C . ILE B 1 55 ? -71.054 28.996 27.780 1.00 16.55 2750 ILE B C 1
ATOM 917 O O . ILE B 1 55 ? -70.997 30.039 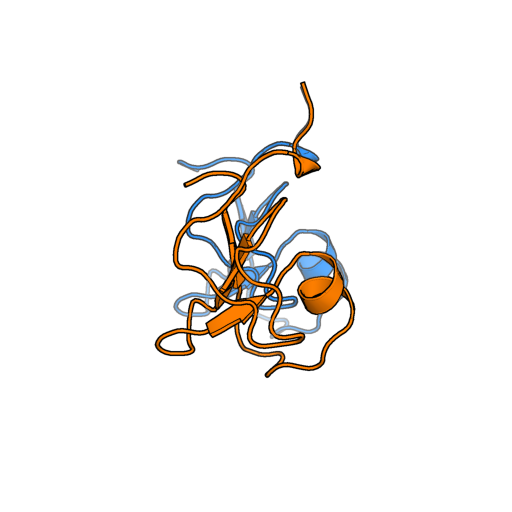27.106 1.00 10.65 2750 ILE B O 1
ATOM 922 N N . ASN B 1 56 ? -71.942 28.804 28.760 1.00 12.84 2751 ASN B N 1
ATOM 923 C CA . ASN B 1 56 ? -72.930 29.827 29.066 1.00 17.32 2751 ASN B CA 1
ATOM 924 C C . ASN B 1 56 ? -72.342 30.952 29.905 1.00 19.52 2751 ASN B C 1
ATOM 925 O O . ASN B 1 56 ? -72.771 32.102 29.770 1.00 20.79 2751 ASN B O 1
ATOM 930 N N . GLU B 1 57 ? -71.343 30.657 30.734 1.00 18.80 2752 GLU B N 1
ATOM 931 C CA . GLU B 1 57 ? -70.711 31.662 31.575 1.00 20.62 2752 GLU B CA 1
ATOM 932 C C . GLU B 1 57 ? -69.249 31.301 31.753 1.00 21.37 2752 GLU B C 1
ATOM 933 O O . GLU B 1 57 ? -68.904 30.114 31.748 1.00 20.05 2752 GLU B O 1
ATOM 939 N N . PRO B 1 58 ? -68.368 32.297 31.936 1.00 18.06 2753 PRO B N 1
ATOM 940 C CA . PRO B 1 58 ? -66.925 32.126 32.131 1.00 23.44 2753 PRO B CA 1
ATOM 941 C C . PRO B 1 58 ? -66.567 31.114 33.211 1.00 25.86 2753 PRO B C 1
ATOM 942 O O . PRO B 1 58 ? -67.405 30.844 34.065 1.00 32.99 2753 PRO B O 1
#

Foldseek 3Di:
DDLQQAWDAPPAAPQPRDHGAGHKKWAWPPDPRHIHRPVCVVDPDDPPPIHTDIHSHPPD/DDLQQAWDAPPAAPQPRDPTAGFKKKFWPPDPRHIHHPVCVVDPDDPPPIDIDIHSHD

GO terms:
  GO:0032183 SUMO binding (F, IDA)
  GO:0006974 DNA damage response (P, IDA)
  GO:0005515 protein binding (F, IPI)
  GO:0031625 ubiquitin protein ligase binding (F, IPI)
  GO:0005654 nucleoplasm (C, TAS)
  GO:0005829 cytosol (C, IDA)
  GO:0050821 protein stabilization (P, EXP)
  GO:0061630 ubiquitin protein ligase activity (F, IDA)
  GO:0005634 nucleus (C, IDA)
  GO:0005737 cytoplasm (C, IDA)
  GO:0016567 protein ubiquitination (P, IDA)
  GO:0016020 membrane (C, HDA)

Sequence (118 aa):
SDQEAKIHPGVTCDGCQMFPINGSRFKCRNCDDFDFCETCFKTKKHNTRHTFGRINEPGQSDQEAKIHPGVTCDGCQMFPINGSRFKCRNCDDFDFCETCFKTKKHNTRHTFGRINEP